Protein AF-A0A2J0LCI6-F1 (afdb_monomer)

Solvent-accessible surface area (backbone atoms only — not comparable to full-atom values): 6417 Å² total; per-residue (Å²): 134,86,85,84,79,82,79,79,78,77,75,79,76,77,87,80,79,82,90,72,82,89,49,67,67,62,50,53,52,53,53,39,71,68,43,81,53,68,67,55,35,52,49,54,52,52,48,52,32,52,76,36,63,31,89,49,77,48,79,44,82,50,74,58,97,92,41,77,46,78,47,78,47,61,67,33,76,67,67,62,58,42,98,87,68,45,67,38,63,88,77,53,81,87,76,76,59

Structure (mmCIF, N/CA/C/O backbone):
data_AF-A0A2J0LCI6-F1
#
_entry.id   AF-A0A2J0LCI6-F1
#
loop_
_atom_site.group_PDB
_atom_site.id
_atom_site.type_symbol
_atom_site.label_atom_id
_atom_site.label_alt_id
_atom_site.label_comp_id
_atom_site.label_asym_id
_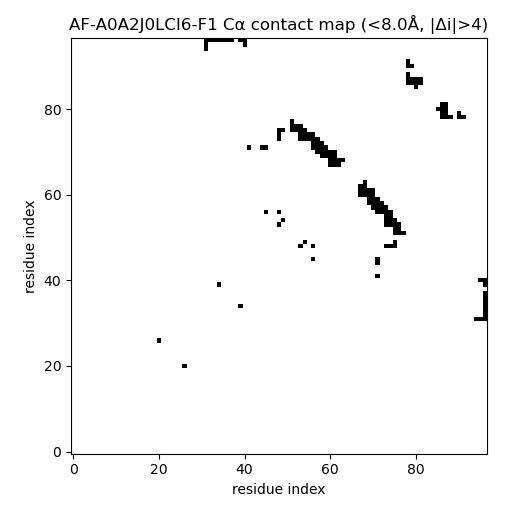atom_site.label_entity_id
_atom_site.label_seq_id
_atom_site.pdbx_PDB_ins_code
_atom_site.Cartn_x
_atom_site.Cartn_y
_atom_site.Cartn_z
_atom_site.occupancy
_atom_site.B_iso_or_equiv
_atom_site.auth_seq_id
_atom_site.auth_comp_id
_atom_site.auth_asym_id
_atom_site.auth_atom_id
_atom_site.pdbx_PDB_model_num
ATOM 1 N N . MET A 1 1 ? 55.650 55.889 -17.325 1.00 46.59 1 MET A N 1
ATOM 2 C CA . MET A 1 1 ? 54.787 55.249 -16.306 1.00 46.59 1 MET A CA 1
ATOM 3 C C . MET A 1 1 ? 54.485 53.827 -16.756 1.00 46.59 1 MET A C 1
ATOM 5 O O . MET A 1 1 ? 54.092 53.686 -17.909 1.00 46.59 1 MET A O 1
ATOM 9 N N . PRO A 1 2 ? 54.722 52.779 -15.947 1.00 48.94 2 PRO A N 1
ATOM 10 C CA . PRO A 1 2 ? 54.442 51.411 -16.370 1.00 48.94 2 PRO A CA 1
ATOM 11 C C . PRO A 1 2 ? 52.955 51.083 -16.172 1.00 48.94 2 PRO A C 1
ATOM 13 O O . PRO A 1 2 ? 52.366 51.434 -15.151 1.00 48.94 2 PRO A O 1
ATOM 16 N N . LEU A 1 3 ? 52.343 50.412 -17.151 1.00 54.66 3 LEU A N 1
ATOM 17 C CA . LEU A 1 3 ? 50.990 49.873 -17.017 1.00 54.66 3 LEU A CA 1
ATOM 18 C C . LEU A 1 3 ? 51.011 48.623 -16.122 1.00 54.66 3 LEU A C 1
ATOM 20 O O . LEU A 1 3 ? 51.628 47.614 -16.463 1.00 54.66 3 LEU A O 1
ATOM 24 N N . VAL A 1 4 ? 50.292 48.677 -14.999 1.00 57.31 4 VAL A N 1
ATOM 25 C CA . VAL A 1 4 ? 49.941 47.505 -14.182 1.00 57.31 4 VAL A CA 1
ATOM 26 C C . VAL A 1 4 ? 48.982 46.616 -14.978 1.00 57.31 4 VAL A C 1
ATOM 28 O O . VAL A 1 4 ? 47.887 47.040 -15.341 1.00 57.31 4 VAL A O 1
ATOM 31 N N . LYS A 1 5 ? 49.372 45.363 -15.236 1.00 57.75 5 LYS A N 1
ATOM 32 C CA . LYS A 1 5 ? 48.453 44.329 -15.736 1.00 57.75 5 LYS A CA 1
ATOM 33 C C . LYS A 1 5 ? 47.689 43.752 -14.546 1.00 57.75 5 LYS A C 1
ATOM 35 O O . LYS A 1 5 ? 48.289 43.099 -13.694 1.00 57.75 5 LYS A O 1
ATOM 40 N N . SER A 1 6 ? 46.377 43.980 -14.479 1.00 57.34 6 SER A N 1
ATOM 41 C CA . SER A 1 6 ? 45.539 43.321 -13.478 1.00 57.34 6 SER A CA 1
ATOM 42 C C . SER A 1 6 ? 45.386 41.841 -13.844 1.00 57.34 6 SER A C 1
ATOM 44 O O . SER A 1 6 ? 44.838 41.471 -14.884 1.00 57.34 6 SER A O 1
ATOM 46 N N . GLY A 1 7 ? 45.934 40.966 -13.002 1.00 56.91 7 GLY A N 1
ATOM 47 C CA . GLY A 1 7 ? 45.683 39.535 -13.097 1.00 56.91 7 GLY A CA 1
ATOM 48 C C . GLY A 1 7 ? 44.231 39.265 -12.719 1.00 56.91 7 GLY A C 1
ATOM 49 O O . GLY A 1 7 ? 43.859 39.408 -11.554 1.00 56.91 7 GLY A O 1
ATOM 50 N N . LYS A 1 8 ? 43.397 38.877 -13.689 1.00 60.22 8 LYS A N 1
ATOM 51 C CA . LYS A 1 8 ? 42.078 38.306 -13.397 1.00 60.22 8 LYS A CA 1
ATOM 52 C C . LYS A 1 8 ? 42.300 37.004 -12.623 1.00 60.22 8 LYS A C 1
ATOM 54 O O . LYS A 1 8 ? 42.721 36.010 -13.208 1.00 60.22 8 LYS A O 1
ATOM 59 N N . LYS A 1 9 ? 42.034 37.009 -11.313 1.00 63.91 9 LYS A N 1
ATOM 60 C CA . LYS A 1 9 ? 41.919 35.774 -10.527 1.00 63.91 9 LYS A CA 1
ATOM 61 C C . LYS A 1 9 ? 40.751 34.970 -11.101 1.00 63.91 9 LYS A C 1
ATOM 63 O O . LYS A 1 9 ? 39.615 35.442 -11.077 1.00 63.91 9 LYS A O 1
ATOM 68 N N . SER A 1 10 ? 41.033 33.796 -11.656 1.00 62.84 10 SER A N 1
ATOM 69 C CA . SER A 1 10 ? 40.005 32.849 -12.075 1.00 62.84 10 SER A CA 1
ATOM 70 C C . SER A 1 10 ? 39.261 32.358 -10.834 1.00 62.84 10 SER A C 1
ATOM 72 O O . SER A 1 10 ? 39.859 31.852 -9.886 1.00 62.84 10 SER A O 1
ATOM 74 N N . VAL A 1 11 ? 37.945 32.554 -10.816 1.00 69.56 11 VAL A N 1
ATOM 75 C CA . VAL A 1 11 ? 37.080 31.961 -9.794 1.00 69.56 11 VAL A CA 1
ATOM 76 C C . VAL A 1 11 ? 37.127 30.443 -10.002 1.00 69.56 11 VAL A C 1
ATOM 78 O O . VAL A 1 11 ? 36.947 30.008 -11.144 1.00 69.56 11 VAL A O 1
ATOM 81 N N . PRO A 1 12 ? 37.397 29.626 -8.967 1.00 64.94 12 PRO A N 1
ATOM 82 C CA . PRO A 1 12 ? 37.410 28.179 -9.121 1.00 64.94 12 PRO A CA 1
ATOM 83 C 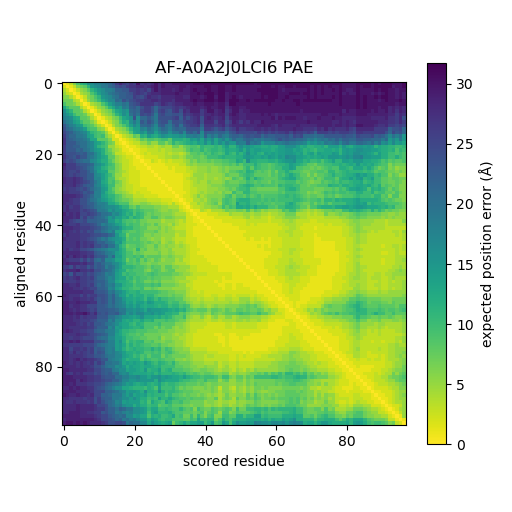C . PRO A 1 12 ? 36.032 27.728 -9.609 1.00 64.94 12 PRO A C 1
ATOM 85 O O . PRO A 1 12 ? 35.003 28.116 -9.049 1.00 64.94 12 PRO A O 1
ATOM 88 N N . ALA A 1 13 ? 36.015 26.954 -10.694 1.00 69.62 13 ALA A N 1
ATOM 89 C CA . ALA A 1 13 ? 34.787 26.405 -11.245 1.00 69.62 13 ALA A CA 1
ATOM 90 C C . ALA A 1 13 ? 34.063 25.615 -10.144 1.00 69.62 13 ALA A C 1
ATOM 92 O O . ALA A 1 13 ? 34.659 24.728 -9.532 1.00 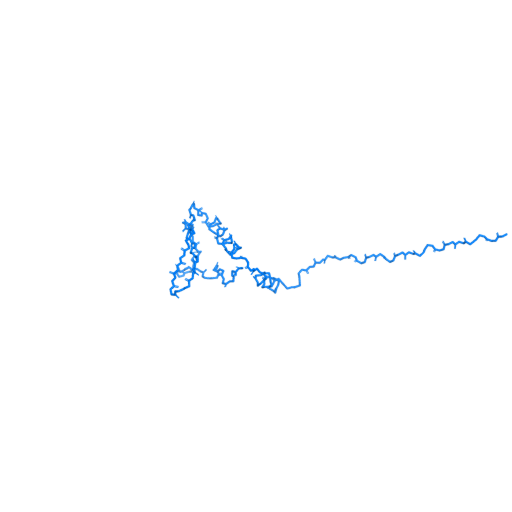69.62 13 ALA A O 1
ATOM 93 N N . LYS A 1 14 ? 32.797 25.961 -9.864 1.00 74.44 14 LYS A N 1
ATOM 94 C CA . LYS A 1 14 ? 31.957 25.196 -8.933 1.00 74.44 14 LYS A CA 1
ATOM 95 C C . LYS A 1 14 ? 31.988 23.733 -9.369 1.00 74.44 14 LYS A C 1
ATOM 97 O O . LYS A 1 14 ? 31.615 23.435 -10.502 1.00 74.44 14 LYS A O 1
ATOM 102 N N . SER A 1 15 ? 32.426 22.844 -8.481 1.00 74.44 15 SER A N 1
ATOM 103 C CA . SER A 1 15 ? 32.337 21.407 -8.704 1.00 74.44 15 SER A CA 1
ATOM 104 C C . SER A 1 15 ? 30.864 21.046 -8.891 1.00 74.44 15 SER A C 1
ATOM 106 O O . SER A 1 15 ? 30.048 21.173 -7.981 1.00 74.44 15 SER A O 1
ATOM 108 N N . SER A 1 16 ? 30.500 20.665 -10.111 1.00 79.12 16 SER A N 1
ATOM 109 C CA . SER A 1 16 ? 29.194 20.095 -10.410 1.00 79.12 16 SER A CA 1
ATOM 110 C C . SER A 1 16 ? 29.322 18.575 -10.436 1.00 79.12 16 SER A C 1
ATOM 112 O O . SER A 1 16 ? 30.318 18.017 -10.894 1.00 79.12 16 SER A O 1
ATOM 114 N N . GLY A 1 17 ? 28.314 17.894 -9.903 1.00 83.56 17 GLY A N 1
ATOM 115 C CA . GLY A 1 17 ? 28.222 16.440 -9.873 1.00 83.56 17 GLY A CA 1
ATOM 116 C C . GLY A 1 17 ? 26.761 16.021 -9.966 1.00 83.56 17 GLY A C 1
ATOM 117 O O . GLY A 1 17 ? 25.861 16.812 -9.683 1.00 83.56 17 GLY A O 1
ATOM 118 N N . ARG A 1 18 ? 26.507 14.785 -10.397 1.00 85.81 18 ARG A N 1
ATOM 119 C CA . ARG A 1 18 ? 25.152 14.223 -10.405 1.00 85.81 18 ARG A CA 1
ATOM 120 C C . ARG A 1 18 ? 24.908 13.546 -9.065 1.00 85.81 18 ARG A C 1
ATOM 122 O O . ARG A 1 18 ? 25.607 12.589 -8.746 1.00 85.81 18 ARG A O 1
ATOM 129 N N . LEU A 1 19 ? 23.927 14.033 -8.308 1.00 88.38 19 LEU A N 1
ATOM 130 C CA . LEU A 1 19 ? 23.441 13.333 -7.124 1.00 88.38 19 LEU A CA 1
ATOM 131 C C . LEU A 1 19 ? 22.903 11.962 -7.549 1.00 88.38 19 LEU A C 1
ATOM 133 O O . LEU A 1 19 ? 22.196 11.853 -8.555 1.00 88.38 19 LEU A O 1
ATOM 137 N N . ARG A 1 20 ? 23.273 10.923 -6.804 1.00 87.75 20 ARG A N 1
ATOM 138 C CA . ARG A 1 20 ? 22.817 9.546 -7.001 1.00 87.75 20 ARG A CA 1
ATOM 139 C C . ARG A 1 20 ? 22.310 9.004 -5.675 1.00 87.75 20 ARG A C 1
ATOM 141 O O . ARG A 1 20 ? 22.783 9.429 -4.622 1.00 87.75 20 ARG A O 1
ATOM 148 N N . ILE A 1 21 ? 21.371 8.072 -5.750 1.00 91.06 21 ILE A N 1
ATOM 149 C CA . ILE A 1 21 ? 21.011 7.257 -4.596 1.00 91.06 21 ILE A CA 1
ATOM 150 C C . ILE A 1 21 ? 22.169 6.285 -4.354 1.00 91.06 21 ILE A C 1
ATOM 152 O O . ILE A 1 21 ? 22.702 5.710 -5.302 1.00 91.06 21 ILE A O 1
ATOM 156 N N . GLY A 1 22 ? 22.621 6.195 -3.103 1.00 91.19 22 GLY A N 1
ATOM 157 C CA . GLY A 1 22 ? 23.666 5.250 -2.705 1.00 91.19 22 GLY A CA 1
ATOM 158 C C . GLY A 1 22 ? 23.101 3.866 -2.386 1.00 91.19 22 GLY A C 1
ATOM 159 O O . GLY A 1 22 ? 23.660 2.868 -2.825 1.00 91.19 22 GLY A O 1
ATOM 160 N N . ASP A 1 23 ? 21.988 3.828 -1.649 1.00 93.62 23 ASP A N 1
ATOM 161 C CA . ASP A 1 23 ? 21.257 2.617 -1.269 1.00 93.62 23 ASP A CA 1
ATOM 162 C C . ASP A 1 23 ? 19.762 2.839 -1.517 1.00 93.62 23 ASP A C 1
ATOM 164 O O . ASP A 1 23 ? 19.118 3.652 -0.844 1.00 93.62 23 ASP A O 1
ATOM 168 N N . ASP A 1 24 ? 19.232 2.125 -2.507 1.00 91.50 24 ASP A N 1
ATOM 169 C CA . ASP A 1 24 ? 17.839 2.233 -2.927 1.00 91.50 24 ASP A CA 1
ATOM 170 C C . ASP A 1 24 ? 16.875 1.747 -1.840 1.00 91.50 24 ASP A C 1
ATOM 172 O O . ASP A 1 24 ? 15.843 2.374 -1.612 1.00 91.50 24 ASP A O 1
ATOM 176 N N . TRP A 1 25 ? 17.220 0.687 -1.103 1.00 87.31 25 TRP A N 1
ATOM 177 C CA . TRP A 1 25 ? 16.355 0.144 -0.054 1.00 87.31 25 TRP A CA 1
ATOM 178 C C . TRP A 1 25 ? 16.278 1.069 1.153 1.00 87.31 25 TRP A C 1
ATOM 180 O O . TRP A 1 25 ? 15.191 1.306 1.689 1.00 87.31 25 TRP A O 1
ATOM 190 N N . ASN A 1 2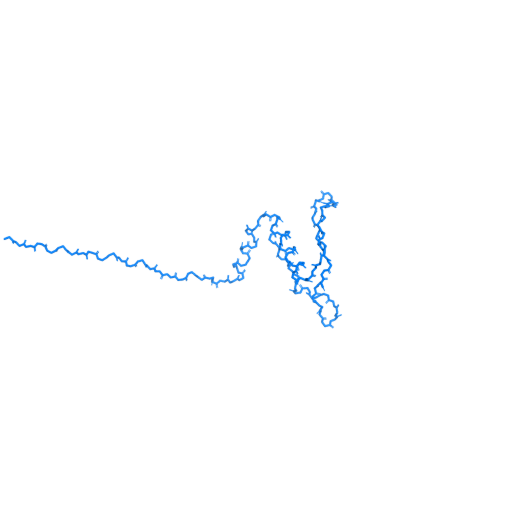6 ? 17.414 1.638 1.555 1.00 88.19 26 ASN A N 1
ATOM 191 C CA . ASN A 1 26 ? 17.435 2.630 2.623 1.00 88.19 26 ASN A CA 1
ATOM 192 C C . ASN A 1 26 ? 16.670 3.899 2.209 1.00 88.19 26 ASN A C 1
ATOM 194 O O . ASN A 1 26 ? 15.920 4.456 3.009 1.00 88.19 26 ASN A O 1
ATOM 198 N N . ALA A 1 27 ? 16.791 4.325 0.946 1.00 89.44 27 ALA A N 1
ATOM 199 C CA . ALA A 1 27 ? 16.025 5.452 0.421 1.00 89.44 27 ALA A CA 1
ATOM 200 C C . ALA A 1 27 ? 14.509 5.185 0.443 1.00 89.44 27 ALA A C 1
ATOM 202 O O . ALA A 1 27 ? 13.760 6.025 0.941 1.00 89.44 27 ALA A O 1
ATOM 203 N N . ILE A 1 28 ? 14.059 4.012 -0.021 1.00 84.50 28 ILE A N 1
ATOM 204 C CA . ILE A 1 28 ? 12.645 3.594 0.027 1.00 84.50 28 ILE A CA 1
ATOM 205 C C . ILE A 1 28 ? 12.133 3.597 1.472 1.00 84.50 28 ILE A C 1
ATOM 207 O O . ILE A 1 28 ? 11.080 4.170 1.753 1.00 84.50 28 ILE A O 1
ATOM 211 N N . THR A 1 29 ? 12.904 3.022 2.398 1.00 83.31 29 THR A N 1
ATOM 212 C CA . THR A 1 29 ? 12.544 2.949 3.823 1.00 83.31 29 THR A CA 1
ATOM 213 C C . THR A 1 29 ? 12.380 4.342 4.434 1.00 83.31 29 THR A C 1
ATOM 215 O O . THR A 1 29 ? 11.372 4.617 5.081 1.00 83.31 29 THR A O 1
ATOM 218 N N . ILE A 1 30 ? 13.332 5.253 4.199 1.00 85.69 30 ILE A N 1
ATOM 219 C CA . ILE A 1 30 ? 13.265 6.631 4.710 1.00 85.69 30 ILE A CA 1
ATOM 220 C C . ILE A 1 30 ? 12.054 7.370 4.130 1.00 85.69 30 ILE A C 1
ATOM 222 O O . ILE A 1 30 ? 11.361 8.075 4.864 1.00 85.69 30 ILE A O 1
ATOM 226 N N . ILE A 1 31 ? 11.779 7.205 2.831 1.00 83.75 31 ILE A N 1
ATOM 227 C CA . ILE A 1 31 ? 10.627 7.839 2.182 1.00 83.75 31 ILE A CA 1
ATOM 228 C C . ILE A 1 31 ? 9.333 7.357 2.832 1.00 83.75 31 ILE A C 1
ATOM 230 O O . ILE A 1 31 ? 8.551 8.208 3.254 1.00 83.75 31 ILE A O 1
ATOM 234 N N . ALA A 1 32 ? 9.149 6.042 2.976 1.00 78.88 32 ALA A N 1
ATOM 235 C CA . ALA A 1 32 ? 7.962 5.455 3.591 1.00 78.88 32 ALA A CA 1
ATOM 236 C C . ALA A 1 32 ? 7.749 5.967 5.024 1.00 78.88 32 ALA A C 1
ATOM 238 O O . ALA A 1 32 ? 6.665 6.432 5.351 1.00 78.88 32 ALA A O 1
ATOM 239 N N . LEU A 1 33 ? 8.801 5.987 5.851 1.00 80.56 33 LEU A N 1
ATOM 240 C CA . LEU A 1 33 ? 8.719 6.462 7.240 1.00 80.56 33 LEU A CA 1
ATOM 241 C C . LEU A 1 33 ? 8.502 7.979 7.367 1.00 80.56 33 LEU A C 1
ATOM 243 O O . LEU A 1 33 ? 8.041 8.451 8.404 1.00 80.56 33 LEU A O 1
ATOM 247 N N . SER A 1 34 ? 8.868 8.754 6.344 1.00 80.69 34 SER A N 1
ATOM 248 C CA . SER A 1 34 ? 8.660 10.208 6.323 1.00 80.69 34 SER A CA 1
ATOM 249 C C . SER A 1 34 ? 7.250 10.621 5.891 1.00 80.69 34 SER A C 1
ATOM 251 O O . SER A 1 34 ? 6.898 11.795 6.027 1.00 80.69 34 SER A O 1
ATOM 253 N N . GLN A 1 35 ? 6.442 9.687 5.376 1.00 77.81 35 GLN A N 1
ATOM 254 C CA . GLN A 1 35 ? 5.044 9.948 5.060 1.00 77.81 35 GLN A CA 1
ATOM 255 C C . GLN A 1 35 ? 4.212 9.860 6.345 1.00 77.81 35 GLN A C 1
ATOM 257 O O . GLN A 1 35 ? 4.291 8.905 7.107 1.00 77.81 35 GLN A O 1
ATOM 262 N N . ASN A 1 36 ? 3.463 10.921 6.640 1.00 79.00 36 ASN A N 1
ATOM 263 C CA . ASN A 1 36 ? 2.649 11.025 7.856 1.00 79.00 36 ASN A CA 1
ATOM 264 C C . ASN A 1 36 ? 1.170 11.302 7.559 1.00 79.00 36 ASN A C 1
ATOM 266 O O . ASN A 1 36 ? 0.360 11.419 8.481 1.00 79.00 36 ASN A O 1
ATOM 270 N N . ASN A 1 37 ? 0.821 11.469 6.282 1.00 83.25 37 ASN A N 1
ATOM 271 C CA . ASN A 1 37 ? -0.520 11.840 5.877 1.00 83.25 37 ASN A CA 1
ATOM 272 C C . ASN A 1 37 ? -1.294 10.584 5.454 1.00 83.25 37 ASN A C 1
ATOM 274 O O . ASN A 1 37 ? -0.986 10.028 4.400 1.00 83.25 37 ASN A O 1
ATOM 278 N N . PRO A 1 38 ? -2.355 10.188 6.182 1.00 81.75 38 PRO A N 1
ATOM 279 C CA . PRO A 1 38 ? -3.140 8.996 5.856 1.00 81.75 38 PRO A CA 1
ATOM 280 C C . PRO A 1 38 ? -3.794 9.052 4.467 1.00 81.75 38 PRO A C 1
ATOM 282 O O . PRO A 1 38 ? -4.176 8.019 3.927 1.00 81.75 38 PRO A O 1
ATOM 285 N N . LEU A 1 39 ? -3.916 10.236 3.854 1.00 86.69 39 LEU A N 1
ATOM 286 C CA . LEU A 1 39 ? -4.373 10.3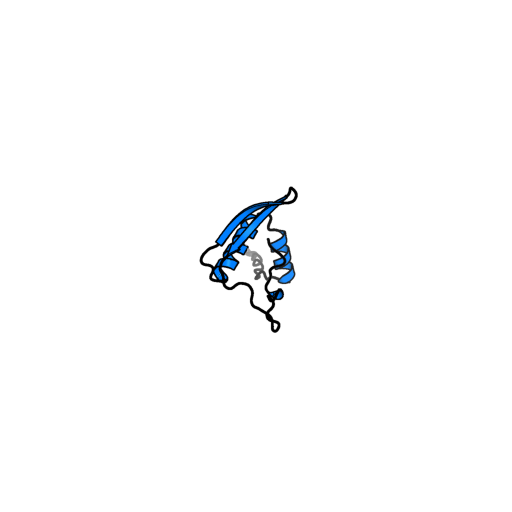60 2.468 1.00 86.69 39 LEU A CA 1
ATOM 287 C C . LEU A 1 39 ? -3.423 9.690 1.471 1.00 86.69 39 LEU A C 1
ATOM 289 O O . LEU A 1 39 ? -3.886 9.234 0.429 1.00 86.69 39 LEU A O 1
ATOM 293 N N . LYS A 1 40 ? -2.122 9.618 1.775 1.00 86.81 40 LYS A N 1
ATOM 294 C CA . LYS A 1 40 ? -1.145 8.964 0.906 1.00 86.81 40 LYS A CA 1
ATOM 295 C C . LYS A 1 40 ? -1.360 7.447 0.900 1.00 86.81 40 LYS A C 1
ATOM 297 O O . LYS A 1 40 ? -1.487 6.890 -0.185 1.00 86.81 40 LYS A O 1
ATOM 302 N N . ALA A 1 41 ? -1.559 6.832 2.069 1.00 86.19 41 ALA A N 1
ATOM 303 C CA . ALA A 1 41 ? -1.942 5.422 2.189 1.00 86.19 41 ALA A CA 1
ATOM 304 C C . ALA A 1 41 ? -3.205 5.091 1.380 1.00 86.19 41 ALA A C 1
ATOM 306 O O . ALA A 1 41 ? -3.263 4.099 0.657 1.00 86.19 41 ALA A O 1
ATOM 307 N N . ILE A 1 42 ? -4.230 5.946 1.484 1.00 91.12 42 ILE A N 1
ATOM 308 C CA . ILE A 1 42 ? -5.480 5.772 0.734 1.00 91.12 42 ILE A CA 1
ATOM 309 C C . ILE A 1 42 ? -5.222 5.881 -0.770 1.00 91.12 42 ILE A C 1
ATOM 311 O O . ILE A 1 42 ? -5.729 5.059 -1.528 1.00 91.12 42 ILE A O 1
ATOM 315 N N . ALA A 1 43 ? -4.451 6.882 -1.203 1.00 91.81 43 ALA A N 1
ATOM 316 C CA . ALA A 1 43 ? -4.130 7.077 -2.611 1.00 91.81 43 ALA A CA 1
ATOM 317 C C . ALA A 1 43 ? -3.384 5.869 -3.193 1.00 91.81 43 ALA A C 1
ATOM 319 O O . ALA A 1 43 ? -3.762 5.403 -4.261 1.00 91.81 43 ALA A O 1
ATOM 320 N N . GLU A 1 44 ? -2.402 5.322 -2.474 1.00 90.75 44 GLU A N 1
ATOM 321 C CA . GLU A 1 44 ? -1.664 4.130 -2.912 1.00 90.75 44 GLU A CA 1
ATOM 322 C C . GLU A 1 44 ? -2.563 2.897 -3.024 1.00 90.75 44 GLU A C 1
ATOM 324 O O . GLU A 1 44 ? -2.465 2.144 -3.988 1.00 90.75 44 GLU A O 1
ATOM 329 N N . PHE A 1 45 ? -3.493 2.697 -2.087 1.00 92.44 45 PHE A N 1
ATOM 330 C CA . PHE A 1 45 ? -4.450 1.599 -2.212 1.00 92.44 45 PHE A CA 1
ATOM 331 C C . PHE A 1 45 ? -5.400 1.766 -3.396 1.00 92.44 45 PHE A C 1
ATOM 333 O O . PHE A 1 45 ? -5.680 0.790 -4.082 1.00 92.44 45 PHE A O 1
ATOM 340 N N . VAL A 1 46 ? -5.879 2.984 -3.653 1.00 95.06 46 VAL A N 1
ATOM 341 C CA . VAL A 1 46 ? -6.745 3.253 -4.808 1.00 95.06 46 VAL A CA 1
ATOM 342 C C . VAL A 1 46 ? -5.979 3.081 -6.123 1.00 95.06 46 VAL A C 1
ATOM 344 O O . VAL A 1 46 ? -6.536 2.535 -7.071 1.00 95.06 46 VAL A O 1
ATOM 347 N N . GLU A 1 47 ? -4.712 3.497 -6.179 1.00 94.25 47 GLU A N 1
ATOM 348 C CA . GLU A 1 47 ? -3.826 3.276 -7.329 1.00 94.25 47 GLU A CA 1
ATOM 349 C C . GLU A 1 47 ? -3.645 1.777 -7.597 1.00 94.25 47 GLU A C 1
ATOM 351 O O . GLU A 1 47 ? -3.909 1.326 -8.709 1.00 94.25 47 GLU A O 1
ATOM 356 N N . ASN A 1 48 ? -3.369 0.983 -6.558 1.00 92.69 48 ASN A N 1
ATOM 357 C CA . ASN A 1 48 ? -3.290 -0.475 -6.674 1.00 92.69 48 ASN A CA 1
ATOM 358 C C . ASN A 1 48 ? -4.597 -1.098 -7.194 1.00 92.69 48 ASN A C 1
ATOM 360 O O . ASN A 1 48 ? -4.558 -2.020 -8.008 1.00 92.69 48 ASN A O 1
ATOM 364 N N . SER A 1 49 ? -5.761 -0.610 -6.753 1.00 96.25 49 SER A N 1
ATOM 365 C CA . SER A 1 49 ? -7.050 -1.083 -7.272 1.00 96.25 49 SER A CA 1
ATOM 366 C C . SER A 1 49 ? -7.228 -0.747 -8.761 1.00 96.25 49 SER A C 1
ATOM 368 O O . SER A 1 49 ? -7.740 -1.572 -9.518 1.00 96.25 49 SER A O 1
ATOM 370 N N . ILE A 1 50 ? -6.791 0.438 -9.205 1.00 96.12 50 ILE A N 1
ATOM 371 C CA . ILE A 1 50 ? -6.833 0.841 -10.621 1.00 96.12 50 ILE A CA 1
ATOM 372 C C . ILE A 1 50 ? -5.905 -0.041 -11.460 1.00 96.12 50 ILE A C 1
ATOM 374 O O . ILE A 1 50 ? -6.329 -0.541 -12.503 1.00 96.12 50 ILE A O 1
ATOM 378 N N . ASP A 1 51 ? -4.681 -0.279 -10.992 1.00 94.69 51 ASP A N 1
ATOM 379 C CA . ASP A 1 51 ? -3.721 -1.171 -11.647 1.00 94.69 51 ASP A CA 1
ATOM 380 C C . ASP A 1 51 ? -4.252 -2.606 -11.738 1.00 94.69 51 ASP A C 1
ATOM 382 O O . ASP A 1 51 ? -4.030 -3.293 -12.737 1.00 94.69 51 ASP A O 1
ATOM 386 N N . ALA A 1 52 ? -5.033 -3.032 -10.738 1.00 95.19 52 ALA A N 1
ATOM 387 C CA . ALA A 1 52 ? -5.737 -4.310 -10.741 1.00 95.19 52 ALA A CA 1
ATOM 388 C C . ALA A 1 52 ? -6.958 -4.360 -11.684 1.00 95.19 52 ALA A C 1
ATOM 390 O O . ALA A 1 52 ? -7.673 -5.368 -11.738 1.00 95.19 52 ALA A O 1
ATOM 391 N N . GLY A 1 53 ? -7.232 -3.276 -12.413 1.00 97.38 53 GLY A N 1
ATOM 392 C CA . GLY A 1 53 ? -8.348 -3.165 -13.346 1.00 97.38 53 GLY A CA 1
ATOM 393 C C . GLY A 1 53 ? -9.717 -3.037 -12.678 1.00 97.38 53 GLY A C 1
ATOM 394 O O . GLY A 1 53 ? -10.727 -3.321 -13.329 1.00 97.38 53 GLY A O 1
ATOM 395 N N . ALA A 1 54 ? -9.776 -2.629 -11.406 1.00 98.19 54 ALA A N 1
ATOM 396 C CA . ALA A 1 54 ? -11.038 -2.444 -10.698 1.00 98.19 54 ALA A CA 1
ATOM 397 C C . ALA A 1 54 ? -11.925 -1.396 -11.390 1.00 98.19 54 ALA A C 1
ATOM 399 O O . ALA A 1 54 ? -11.469 -0.362 -11.886 1.00 98.19 54 ALA A O 1
ATOM 400 N N . ARG A 1 55 ? -13.231 -1.653 -11.403 1.00 98.25 55 ARG A N 1
ATOM 401 C CA . ARG A 1 55 ? -14.262 -0.726 -11.887 1.00 98.25 55 ARG A CA 1
ATOM 402 C C . ARG A 1 55 ? -14.943 0.004 -10.742 1.00 98.25 55 ARG A C 1
ATOM 404 O O . ARG A 1 55 ? -15.420 1.119 -10.948 1.00 98.25 55 ARG A O 1
ATOM 411 N N . HIS A 1 56 ? -14.955 -0.599 -9.559 1.00 97.88 56 HIS A N 1
ATOM 412 C CA . HIS A 1 56 ? -15.520 -0.031 -8.350 1.00 97.88 56 HIS A CA 1
ATOM 413 C C . HIS A 1 56 ? -14.532 -0.166 -7.202 1.00 97.88 56 HIS A C 1
ATOM 415 O O . HIS A 1 56 ? -14.054 -1.253 -6.894 1.00 97.88 56 HIS A O 1
ATOM 421 N N . VAL A 1 57 ? -14.290 0.950 -6.519 1.00 97.62 57 VAL A N 1
ATOM 422 C CA . VAL A 1 57 ? -13.499 0.992 -5.291 1.00 97.62 57 VAL A CA 1
ATOM 423 C C . VAL A 1 57 ? -14.358 1.631 -4.208 1.00 97.62 57 VAL A C 1
ATOM 425 O O . VAL A 1 57 ? -14.869 2.738 -4.374 1.00 97.62 57 VAL A O 1
ATOM 428 N N . THR A 1 58 ? -14.547 0.923 -3.100 1.00 97.88 58 THR A N 1
ATOM 429 C CA . THR A 1 58 ? -15.342 1.362 -1.953 1.00 97.88 58 THR A CA 1
ATOM 430 C C . THR A 1 58 ? -14.421 1.655 -0.780 1.00 97.88 58 THR A C 1
ATOM 432 O O . THR A 1 58 ? -13.683 0.781 -0.330 1.00 97.88 58 THR A O 1
ATOM 435 N N . ILE A 1 59 ? -14.503 2.874 -0.249 1.00 95.69 59 ILE A N 1
ATOM 436 C CA . ILE A 1 59 ? -13.757 3.299 0.938 1.00 95.69 59 ILE A CA 1
ATOM 437 C C . ILE A 1 59 ? -14.740 3.433 2.096 1.00 95.69 59 ILE A C 1
ATOM 439 O O . ILE A 1 59 ? -15.682 4.223 2.046 1.00 95.69 59 ILE A O 1
ATOM 443 N N . ILE A 1 60 ? -14.517 2.658 3.150 1.00 95.81 60 ILE A N 1
ATOM 444 C CA . ILE A 1 60 ? -15.388 2.589 4.321 1.00 95.81 60 ILE A CA 1
ATOM 445 C C . ILE A 1 60 ? -14.610 3.086 5.529 1.00 95.81 60 ILE A C 1
ATOM 447 O O . ILE A 1 60 ? -13.557 2.548 5.865 1.00 95.81 60 ILE A O 1
ATOM 451 N N . ARG A 1 61 ? -15.164 4.076 6.229 1.00 94.56 61 ARG A N 1
ATOM 452 C CA . ARG A 1 61 ? -14.705 4.454 7.566 1.00 94.56 61 ARG A CA 1
ATOM 453 C C . ARG A 1 61 ? -15.501 3.679 8.606 1.00 94.56 61 ARG A C 1
ATOM 455 O O . ARG A 1 61 ? -16.724 3.781 8.644 1.00 94.56 61 ARG A O 1
ATOM 462 N N . GLY A 1 62 ? -14.805 2.931 9.453 1.00 94.81 62 GLY A N 1
ATOM 463 C CA . GLY A 1 62 ? -15.409 2.109 10.496 1.00 94.81 62 GLY A CA 1
ATOM 464 C C . GLY A 1 62 ? -14.812 2.361 11.874 1.00 94.81 62 GLY A C 1
ATOM 465 O O . GLY A 1 62 ? -13.859 3.128 12.043 1.00 94.81 62 GLY A O 1
ATOM 466 N N . LYS A 1 63 ? -15.395 1.699 12.875 1.00 96.56 63 LYS A N 1
ATOM 467 C CA . LYS A 1 63 ? -14.877 1.641 14.240 1.00 96.56 63 LYS A CA 1
ATOM 468 C C . LYS A 1 63 ? -15.024 0.213 14.762 1.00 96.56 63 LYS A C 1
ATOM 470 O O . LYS A 1 63 ? -16.121 -0.332 14.702 1.00 96.56 63 LYS A O 1
ATOM 475 N N . ALA A 1 64 ? -13.938 -0.375 15.249 1.00 94.44 64 ALA A N 1
ATOM 476 C CA . ALA A 1 64 ? -13.901 -1.709 15.847 1.00 94.44 64 ALA A CA 1
ATOM 477 C C . ALA A 1 64 ? -12.997 -1.668 17.082 1.00 94.44 64 ALA A C 1
ATOM 479 O O . ALA A 1 64 ? -11.980 -0.979 17.068 1.00 94.44 64 ALA A O 1
ATOM 480 N N . ASP A 1 65 ? -13.409 -2.324 18.169 1.00 94.62 65 ASP A N 1
ATOM 481 C CA . ASP A 1 65 ? -12.662 -2.372 19.438 1.00 94.62 65 ASP A CA 1
ATOM 482 C C . ASP A 1 65 ? -12.198 -0.991 19.937 1.00 94.62 65 ASP A C 1
ATOM 484 O O . ASP A 1 65 ? -11.080 -0.791 20.404 1.00 94.62 65 ASP A O 1
ATOM 488 N N . GLY A 1 66 ? -13.066 0.014 19.779 1.00 93.38 66 GLY A N 1
ATOM 489 C CA . GLY A 1 66 ? -12.782 1.399 20.162 1.00 93.38 66 GLY A CA 1
ATOM 490 C C . GLY A 1 66 ? -11.892 2.179 19.183 1.00 93.38 66 GLY A C 1
ATOM 491 O O . GLY A 1 66 ? -11.854 3.405 19.278 1.00 93.38 66 GLY A O 1
ATOM 492 N N . GLN A 1 67 ? -11.268 1.523 18.205 1.00 93.94 67 GLN A N 1
ATOM 493 C CA . GLN A 1 67 ? -10.349 2.122 17.237 1.00 93.94 67 GLN A CA 1
ATOM 494 C C . GLN A 1 67 ? -11.041 2.421 15.906 1.00 93.94 67 GLN A C 1
ATOM 496 O O . GLN A 1 67 ? -11.861 1.645 15.417 1.00 93.94 67 GLN A O 1
ATOM 501 N N . THR A 1 68 ? -10.729 3.569 15.306 1.00 91.81 68 THR A N 1
ATOM 502 C CA . THR A 1 68 ? -11.203 3.909 13.959 1.00 91.81 68 THR A CA 1
ATOM 503 C C . THR A 1 68 ? -10.312 3.272 12.907 1.00 91.81 68 THR A C 1
ATOM 505 O O . THR A 1 68 ? -9.093 3.340 13.030 1.00 91.81 68 THR A O 1
ATOM 508 N N . PHE A 1 69 ? -10.909 2.744 11.844 1.00 92.06 69 PHE A N 1
ATOM 509 C CA . PHE A 1 69 ? -10.173 2.188 10.714 1.00 92.06 69 PHE A CA 1
ATOM 510 C C . PHE A 1 69 ? -10.750 2.670 9.385 1.00 92.06 69 PHE A C 1
ATOM 512 O O . PHE A 1 69 ? -11.888 3.150 9.305 1.00 92.06 69 PHE A O 1
ATOM 519 N N . LEU A 1 70 ? -9.951 2.505 8.336 1.00 92.31 70 LEU A N 1
ATOM 520 C CA . LEU A 1 70 ? -10.384 2.613 6.953 1.00 92.31 70 LEU A CA 1
ATOM 521 C C . LEU A 1 70 ? -10.281 1.237 6.304 1.00 92.31 70 LEU A C 1
ATOM 523 O O . LEU A 1 70 ? -9.316 0.511 6.529 1.00 92.31 70 LEU A O 1
ATOM 527 N N . LYS A 1 71 ? -11.289 0.877 5.517 1.00 93.75 71 LYS A N 1
ATOM 528 C CA . LYS A 1 71 ? -11.308 -0.336 4.703 1.00 93.75 71 LYS A CA 1
ATOM 529 C C . LYS A 1 71 ? -11.483 0.065 3.247 1.00 93.75 71 LYS A C 1
ATOM 531 O O . LYS A 1 71 ? -12.429 0.780 2.928 1.00 93.75 71 LYS A O 1
ATOM 536 N N . ILE A 1 72 ? -10.583 -0.409 2.396 1.00 94.69 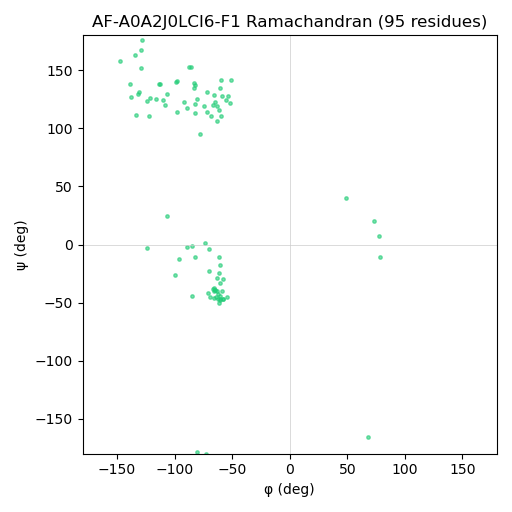72 ILE A N 1
ATOM 537 C CA . ILE A 1 72 ? -10.637 -0.238 0.947 1.00 94.69 72 ILE A CA 1
ATOM 538 C C . ILE A 1 72 ? -11.023 -1.595 0.357 1.00 94.69 72 ILE A C 1
ATOM 540 O O . ILE A 1 72 ? -10.469 -2.620 0.753 1.00 94.69 72 ILE A O 1
ATOM 544 N N . VAL A 1 73 ? -12.032 -1.612 -0.509 1.00 96.88 73 VAL A N 1
ATOM 545 C CA . VAL A 1 73 ? -12.527 -2.819 -1.184 1.00 96.88 73 VAL A CA 1
ATOM 546 C C . VAL A 1 73 ? -12.649 -2.520 -2.663 1.00 96.88 73 VAL A C 1
ATOM 548 O O . VAL A 1 73 ? -13.276 -1.524 -3.016 1.00 96.88 73 VAL A O 1
ATOM 551 N N . ASP A 1 74 ? -12.114 -3.388 -3.507 1.00 97.75 74 ASP A N 1
ATOM 552 C CA . ASP A 1 74 ? -12.234 -3.277 -4.955 1.00 97.75 74 ASP A CA 1
ATOM 553 C C . ASP A 1 74 ? -12.722 -4.580 -5.602 1.00 97.75 74 ASP A C 1
ATOM 555 O O . ASP A 1 74 ? -12.814 -5.623 -4.949 1.00 97.75 74 ASP A O 1
ATOM 559 N N . ASP A 1 75 ? -13.104 -4.481 -6.875 1.00 97.81 75 ASP A N 1
ATOM 560 C CA . ASP A 1 75 ? -13.527 -5.584 -7.743 1.00 97.81 75 ASP A C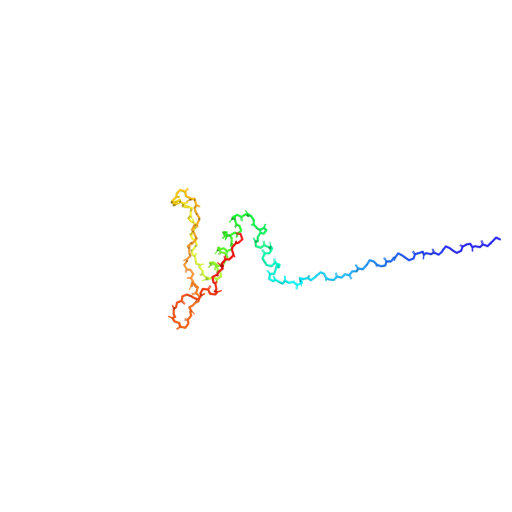A 1
ATOM 561 C C . ASP A 1 75 ? -12.467 -5.942 -8.805 1.00 97.81 75 ASP A C 1
ATOM 563 O O . ASP A 1 75 ? -12.801 -6.479 -9.864 1.00 97.81 75 ASP A O 1
ATOM 567 N N . GLY A 1 76 ? -11.192 -5.637 -8.538 1.00 96.81 76 GLY A N 1
ATOM 568 C CA . GLY A 1 76 ? -10.075 -5.935 -9.428 1.00 96.81 76 GLY A CA 1
ATOM 569 C C . GLY A 1 76 ? -9.718 -7.423 -9.480 1.00 96.81 76 GLY A C 1
ATOM 570 O O . GLY A 1 76 ? -10.296 -8.274 -8.800 1.00 96.81 76 GLY A O 1
ATOM 571 N N . HIS A 1 77 ? -8.703 -7.764 -10.277 1.00 94.75 77 HIS A N 1
ATOM 572 C CA . HIS A 1 77 ? -8.264 -9.157 -10.447 1.00 94.75 77 HIS A CA 1
ATOM 573 C C . HIS A 1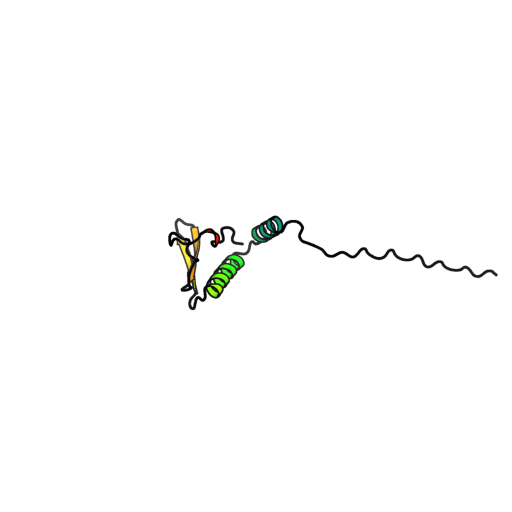 77 ? -7.577 -9.766 -9.208 1.00 94.75 77 HIS A C 1
ATOM 575 O O . HIS A 1 77 ? -7.222 -10.948 -9.211 1.00 94.75 77 HIS A O 1
ATOM 581 N N . GLY A 1 78 ? -7.383 -8.975 -8.151 1.00 92.44 78 GLY A N 1
ATOM 582 C CA . GLY A 1 78 ? -6.758 -9.399 -6.906 1.00 92.44 78 GLY A CA 1
ATOM 583 C C . GLY A 1 78 ? -5.270 -9.719 -7.050 1.00 92.44 78 GLY A C 1
ATOM 584 O O . GLY A 1 78 ? -4.613 -9.369 -8.032 1.00 92.44 78 GLY A O 1
ATOM 585 N N . ILE A 1 79 ? -4.727 -10.386 -6.035 1.00 92.12 79 ILE A N 1
ATOM 586 C CA . ILE A 1 79 ? -3.296 -10.691 -5.936 1.00 92.12 79 ILE A CA 1
ATOM 587 C C . ILE A 1 79 ? -2.977 -11.956 -6.747 1.00 92.12 79 ILE A C 1
ATOM 589 O O . ILE A 1 79 ? -3.700 -12.950 -6.605 1.00 92.12 79 ILE A O 1
ATOM 593 N N . PRO A 1 80 ? -1.892 -11.967 -7.551 1.00 91.19 80 PRO A N 1
ATOM 594 C CA . PRO A 1 80 ? -1.439 -13.166 -8.250 1.00 91.19 80 PRO A CA 1
ATOM 595 C C . PRO A 1 80 ? -1.299 -14.35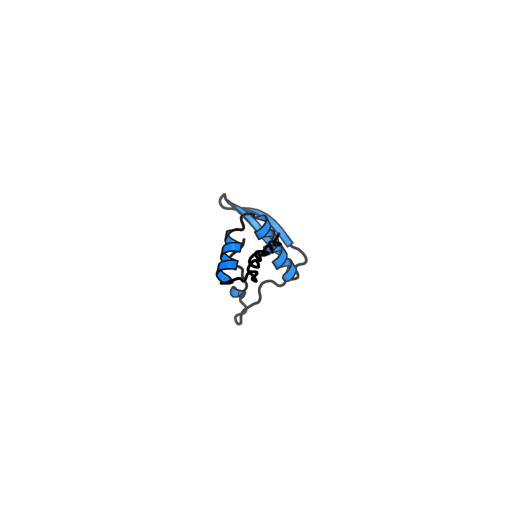6 -7.303 1.00 91.19 80 PRO A C 1
ATOM 597 O O . PRO A 1 80 ? -0.855 -14.199 -6.168 1.00 91.19 80 PRO A O 1
ATOM 600 N N . LYS A 1 81 ? -1.662 -15.551 -7.768 1.00 93.12 81 LYS A N 1
ATOM 601 C CA . LYS A 1 81 ? -1.556 -16.778 -6.974 1.00 93.12 81 LYS A CA 1
ATOM 602 C C . LYS A 1 81 ? -0.175 -17.421 -7.110 1.00 93.12 81 LYS A C 1
ATOM 604 O O . LYS A 1 81 ? 0.497 -17.241 -8.124 1.00 93.12 81 LYS A O 1
ATOM 609 N N . ASP A 1 82 ? 0.244 -18.155 -6.089 1.00 93.38 82 ASP A N 1
ATOM 610 C CA . ASP A 1 82 ? 1.400 -19.046 -6.137 1.00 93.38 82 ASP A CA 1
ATOM 611 C C . ASP A 1 82 ? 1.055 -20.392 -6.803 1.00 93.38 82 ASP A C 1
ATOM 613 O O . ASP A 1 82 ? -0.072 -20.621 -7.251 1.00 93.38 82 ASP A O 1
ATOM 617 N N . GLU A 1 83 ? 2.036 -21.295 -6.875 1.00 93.00 83 GLU A N 1
ATOM 618 C CA . GLU A 1 83 ? 1.866 -22.640 -7.445 1.00 93.00 83 GLU A CA 1
ATOM 619 C C . GLU A 1 83 ? 0.823 -23.486 -6.690 1.00 93.00 83 GLU A C 1
ATOM 621 O O . GLU A 1 83 ? 0.217 -24.384 -7.272 1.00 93.00 83 GLU A O 1
ATOM 626 N N . GLY A 1 84 ? 0.575 -23.181 -5.411 1.00 92.94 84 GLY A N 1
ATOM 627 C CA . GLY A 1 84 ? -0.454 -23.810 -4.582 1.00 92.94 84 GLY A CA 1
ATOM 628 C C . GLY A 1 84 ? -1.845 -23.189 -4.741 1.00 92.94 84 GLY A C 1
ATOM 629 O O . GLY A 1 84 ? -2.796 -23.646 -4.107 1.00 92.94 84 GLY A O 1
ATOM 630 N N . GLY A 1 85 ? -1.991 -22.153 -5.573 1.00 91.69 85 GLY A N 1
ATOM 631 C CA . GLY A 1 85 ? -3.251 -21.447 -5.789 1.00 91.69 85 GLY A CA 1
ATOM 632 C C . GLY A 1 85 ? -3.628 -20.467 -4.672 1.00 91.69 85 GLY A C 1
ATOM 633 O O . GLY A 1 85 ? -4.737 -19.919 -4.705 1.00 91.69 85 GLY A O 1
ATOM 634 N N . LEU A 1 86 ? -2.736 -20.227 -3.707 1.00 91.25 86 LEU A N 1
ATOM 635 C CA . LEU A 1 86 ? -2.914 -19.228 -2.654 1.00 91.25 86 LEU A CA 1
ATOM 636 C C . LEU A 1 86 ? -2.439 -17.856 -3.145 1.00 91.25 86 LEU A C 1
ATOM 638 O O . LEU A 1 86 ? -1.573 -17.793 -4.013 1.00 91.25 86 LEU A O 1
ATOM 642 N N . PRO A 1 87 ? -2.973 -16.739 -2.622 1.00 90.50 87 PRO A N 1
ATOM 643 C CA . PRO A 1 87 ? -2.432 -15.418 -2.922 1.00 90.50 87 PRO A CA 1
ATOM 644 C C . PRO A 1 87 ? -0.934 -15.364 -2.620 1.00 90.50 87 PRO A C 1
ATOM 646 O O . PRO A 1 87 ? -0.493 -15.696 -1.520 1.00 90.50 87 PRO A O 1
ATOM 649 N N . ASN A 1 88 ? -0.142 -14.923 -3.588 1.00 91.50 88 ASN A N 1
ATOM 650 C CA . ASN A 1 88 ? 1.287 -14.782 -3.415 1.00 91.50 88 ASN A CA 1
ATOM 651 C C . ASN A 1 88 ? 1.571 -13.506 -2.613 1.00 91.50 88 ASN A C 1
ATOM 653 O O . ASN A 1 88 ? 1.669 -12.401 -3.151 1.00 91.50 88 ASN A O 1
ATOM 657 N N . PHE A 1 89 ? 1.719 -13.676 -1.300 1.00 86.31 89 PHE A N 1
ATOM 658 C CA . PHE A 1 89 ? 1.941 -12.584 -0.351 1.00 86.31 89 PHE A CA 1
ATOM 659 C C . PHE A 1 89 ? 3.232 -11.789 -0.594 1.00 86.31 89 PHE A C 1
ATOM 661 O O . PHE A 1 89 ? 3.370 -10.702 -0.043 1.00 86.31 89 PHE A O 1
ATOM 668 N N . LYS A 1 90 ? 4.147 -12.249 -1.463 1.00 86.88 90 LYS A N 1
ATOM 669 C CA . LYS A 1 90 ? 5.290 -11.440 -1.925 1.00 86.88 90 LYS A CA 1
ATOM 670 C C . LYS A 1 90 ? 4.846 -10.132 -2.589 1.00 86.88 90 LYS A C 1
ATOM 672 O O . LYS A 1 90 ? 5.586 -9.155 -2.554 1.00 86.88 90 LYS A O 1
ATOM 677 N N . TYR A 1 91 ? 3.664 -10.123 -3.203 1.00 81.56 91 TYR A N 1
ATOM 678 C CA . TYR A 1 91 ? 3.095 -8.947 -3.861 1.00 81.56 91 TYR A CA 1
ATOM 679 C C . TYR A 1 91 ? 2.247 -8.083 -2.917 1.00 81.56 91 TYR A C 1
ATOM 681 O O . TYR A 1 91 ? 1.745 -7.044 -3.335 1.00 81.56 91 TYR A O 1
ATOM 689 N N . VAL A 1 92 ? 2.081 -8.484 -1.651 1.00 82.06 92 VAL A N 1
ATOM 690 C CA . VAL A 1 92 ? 1.398 -7.664 -0.646 1.00 82.06 92 VAL A CA 1
ATOM 691 C C . VAL A 1 92 ? 2.382 -6.651 -0.081 1.00 82.06 92 VAL A C 1
ATOM 693 O O . VAL A 1 92 ? 3.399 -7.018 0.507 1.00 82.06 92 VAL A O 1
ATOM 696 N N . ALA A 1 93 ? 2.053 -5.367 -0.215 1.00 73.38 93 ALA A N 1
ATOM 697 C CA . ALA A 1 93 ? 2.778 -4.309 0.469 1.00 73.38 93 ALA A CA 1
ATOM 698 C C . ALA A 1 93 ? 2.634 -4.481 1.991 1.00 73.38 93 ALA A C 1
ATOM 700 O O . ALA A 1 93 ? 1.531 -4.455 2.535 1.00 73.38 93 ALA A O 1
ATOM 701 N N . THR A 1 94 ? 3.757 -4.672 2.683 1.00 73.38 94 THR A N 1
ATOM 702 C CA . THR A 1 94 ? 3.819 -4.754 4.155 1.00 73.38 94 THR A CA 1
ATOM 703 C C . THR A 1 94 ? 4.186 -3.424 4.805 1.00 73.38 94 THR A C 1
ATOM 705 O O . THR A 1 94 ? 4.039 -3.268 6.014 1.00 73.38 94 THR A O 1
ATOM 708 N N . HIS A 1 95 ? 4.649 -2.469 4.000 1.00 68.69 95 HIS A N 1
ATOM 709 C CA . HIS A 1 95 ? 4.993 -1.118 4.410 1.00 68.69 95 HIS A CA 1
ATOM 710 C C . HIS A 1 95 ? 4.147 -0.169 3.572 1.00 68.69 95 HIS A C 1
ATOM 712 O O . HIS A 1 95 ? 4.321 -0.092 2.358 1.00 68.69 95 HIS A O 1
ATOM 718 N N . ILE A 1 96 ? 3.202 0.491 4.229 1.00 66.56 96 ILE A N 1
ATOM 719 C CA . ILE A 1 96 ? 2.328 1.504 3.642 1.00 66.56 96 ILE A CA 1
ATOM 720 C C . ILE A 1 96 ? 2.720 2.829 4.292 1.00 66.56 96 ILE A C 1
ATOM 722 O O . ILE A 1 96 ? 3.040 2.863 5.482 1.00 66.56 96 ILE A O 1
ATOM 726 N N . CYS A 1 97 ? 2.774 3.866 3.470 1.00 62.12 97 CYS A N 1
ATOM 727 C CA . CYS A 1 97 ? 3.111 5.239 3.830 1.00 62.12 97 CYS A CA 1
ATOM 728 C C . CYS A 1 97 ? 2.095 5.932 4.756 1.00 62.12 97 CYS A C 1
ATOM 730 O O . CYS A 1 97 ? 0.943 5.461 4.877 1.00 62.12 97 CYS A O 1
#

Secondary structure (DSSP, 8-state):
-PPP-----PPPPP-------S-HHHHHHHHHHH---HHHHHHHHHHHHHHTT-S-EEEEEEEETTEEEEEEEE-S--SPB-TTSSB-GGGS-S---

Sequence (97 aa):
MPLVKSGKKSVPAKSSGRLRIGDDWNAITIIALSQNNPLKAIAEFVENSIDAGARHVTIIRGKADGQTFLKIVDDGHGIPKDEGGLPNFKYVATHIC

pLDDT: mean 85.04, std 12.7, range [46.59, 98.25]

Radius of gyration: 26.72 Å; Cα contacts (8 Å, |Δi|>4): 78; chains: 1; bounding box: 70×79×37 Å

Mean predicted aligned error: 11.51 Å

Foldseek 3Di:
DDDDDDDDDDDPDPDDDDDDDPDPVVVVVVVLVPDDDVVQLVVVVVVVLVVLVFPDWDWDWDADPNDIDIDIDTPGPDADADPVRHRPCVPPDPGGD

Nearest PDB structures (foldseek):
  8uu5-assembly1_g  TM=3.498E-01  e=8.774E-01  Listeria innocua
  4y13-assembly1_A  TM=3.923E-01  e=7.675E+00  Escherichia coli O157:H7
  6h24-assembly1_B  TM=3.398E-01  e=8.753E+00  Sphinx1.76-related DNA
  7acw-assembly1_A  TM=2.136E-01  e=3.488E+00  Clostridioides difficile